Protein AF-A0A349N8Y1-F1 (afdb_monomer_lite)

Radius of gyration: 11.0 Å; chains: 1; bounding box: 21×22×30 Å

Secondary structure (DSSP, 8-state):
---EEEEE-S-HHHHHHHHHHHHHHTT--PPEEEE-TTS-EEEEEEETTEEEEEE--

Sequence (57 aa):
MFNHVMIGANDIEKTKEFYNAVLGVLGAGEPMEHTNDTGQKRIFYMHNGSTFSISEP

pLDDT: mean 95.26, std 5.01, range [68.0, 97.94]

Structure (mmCIF, N/CA/C/O backbone):
data_AF-A0A349N8Y1-F1
#
_entry.id   AF-A0A349N8Y1-F1
#
loop_
_atom_site.group_PDB
_atom_site.id
_atom_site.type_symbol
_atom_site.label_atom_id
_atom_site.label_alt_id
_atom_site.label_comp_id
_atom_site.label_asym_id
_atom_site.label_entity_id
_atom_site.label_seq_id
_atom_site.pdbx_PDB_ins_code
_atom_site.Cartn_x
_atom_site.Cartn_y
_atom_site.Cartn_z
_atom_site.occupancy
_atom_site.B_iso_or_equiv
_atom_site.auth_seq_id
_atom_site.auth_comp_id
_atom_site.auth_asym_id
_atom_site.auth_atom_id
_atom_site.pdbx_PDB_model_num
ATOM 1 N N . MET A 1 1 ? -1.017 13.549 -14.911 1.00 68.00 1 MET A N 1
ATOM 2 C CA . MET A 1 1 ? -0.849 12.091 -14.728 1.00 68.00 1 MET A CA 1
ATOM 3 C C . MET A 1 1 ? -0.940 11.816 -13.238 1.00 68.00 1 MET A C 1
ATOM 5 O O . MET A 1 1 ? -0.347 12.579 -12.485 1.00 68.00 1 MET A O 1
ATOM 9 N N . PHE A 1 2 ? -1.741 10.841 -12.806 1.00 73.00 2 PHE A N 1
ATOM 10 C CA . PHE A 1 2 ? -1.878 10.526 -11.382 1.00 73.00 2 PHE A CA 1
ATOM 11 C C . PHE A 1 2 ? -0.602 9.840 -10.888 1.00 73.00 2 PHE A C 1
ATOM 13 O O . PHE A 1 2 ? -0.167 8.870 -11.499 1.00 73.00 2 PHE A O 1
ATOM 20 N N . ASN A 1 3 ? -0.001 10.364 -9.824 1.00 88.69 3 ASN A N 1
ATOM 21 C CA . ASN A 1 3 ? 1.218 9.820 -9.217 1.00 88.69 3 ASN A CA 1
ATOM 22 C C . ASN A 1 3 ? 1.050 9.516 -7.721 1.00 88.69 3 ASN A C 1
ATOM 24 O O . ASN A 1 3 ? 1.818 8.734 -7.185 1.00 88.69 3 ASN A O 1
ATOM 28 N N . HIS A 1 4 ? 0.053 10.100 -7.056 1.00 94.38 4 HIS A N 1
ATOM 29 C CA . HIS A 1 4 ? -0.296 9.825 -5.670 1.00 94.38 4 HIS A CA 1
ATOM 30 C C . HIS A 1 4 ? -1.814 9.690 -5.587 1.00 94.38 4 HIS A C 1
ATOM 32 O O . HIS A 1 4 ? -2.546 10.665 -5.763 1.00 94.38 4 HIS A O 1
ATOM 38 N N . VAL A 1 5 ? -2.285 8.463 -5.386 1.00 95.38 5 VAL A N 1
ATOM 39 C CA . VAL A 1 5 ? -3.713 8.142 -5.295 1.00 95.38 5 VAL A CA 1
ATOM 40 C C . VAL A 1 5 ? -3.952 7.382 -4.005 1.00 95.38 5 VAL A C 1
ATOM 42 O O . VAL A 1 5 ? -3.211 6.456 -3.691 1.00 95.38 5 VAL A O 1
ATOM 45 N N . MET A 1 6 ? -4.994 7.770 -3.274 1.00 95.38 6 MET A N 1
ATOM 46 C CA . MET A 1 6 ? -5.385 7.134 -2.024 1.00 95.38 6 MET A CA 1
ATOM 47 C C . MET A 1 6 ? -6.853 6.730 -2.075 1.00 95.38 6 MET A C 1
ATOM 49 O O . MET A 1 6 ? -7.698 7.532 -2.474 1.00 95.38 6 MET A O 1
ATOM 53 N N . ILE A 1 7 ? -7.149 5.496 -1.672 1.00 96.25 7 ILE A N 1
ATOM 54 C CA . ILE A 1 7 ? -8.512 4.964 -1.586 1.00 96.25 7 ILE A CA 1
ATOM 55 C C . ILE A 1 7 ? -8.796 4.394 -0.191 1.00 96.25 7 ILE A C 1
ATOM 57 O O . ILE A 1 7 ? -7.879 4.018 0.538 1.00 96.25 7 ILE A O 1
ATOM 61 N N . GLY A 1 8 ? -10.072 4.346 0.185 1.00 97.00 8 GLY A N 1
ATOM 62 C CA . GLY A 1 8 ? -10.522 3.737 1.438 1.00 97.00 8 GLY A CA 1
ATOM 63 C C . GLY A 1 8 ? -10.930 2.274 1.253 1.00 97.00 8 GLY A C 1
ATOM 64 O O . GLY A 1 8 ? -11.499 1.926 0.216 1.00 97.00 8 GLY A O 1
ATOM 65 N N . ALA A 1 9 ? -10.680 1.429 2.254 1.00 96.81 9 ALA A N 1
ATOM 66 C CA . ALA A 1 9 ? -11.134 0.040 2.286 1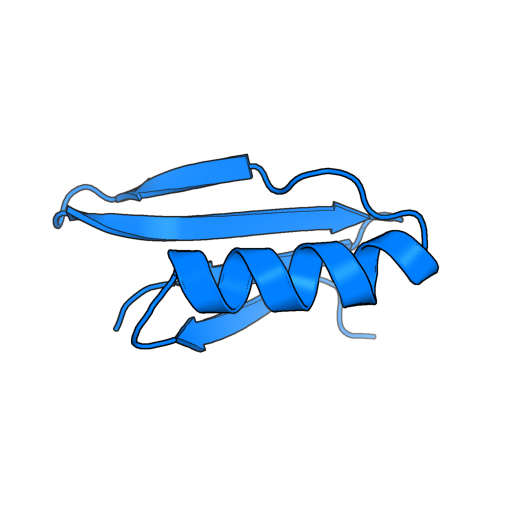.00 96.81 9 ALA A CA 1
ATOM 67 C C . ALA A 1 9 ? -11.482 -0.409 3.713 1.00 96.81 9 ALA A C 1
ATOM 69 O O . ALA A 1 9 ? -10.753 -0.122 4.651 1.00 96.81 9 ALA A O 1
ATOM 70 N N . ASN A 1 10 ? -12.573 -1.163 3.865 1.00 96.00 10 ASN A N 1
ATOM 71 C CA . ASN A 1 10 ? -13.050 -1.630 5.176 1.00 96.00 10 ASN A CA 1
ATOM 72 C C . ASN A 1 10 ? -12.246 -2.811 5.751 1.00 96.00 10 ASN A C 1
ATOM 74 O O . ASN A 1 10 ? -12.383 -3.117 6.929 1.00 96.00 10 ASN A O 1
ATOM 78 N N . ASP A 1 11 ? -11.474 -3.510 4.916 1.00 96.19 11 ASP A N 1
ATOM 79 C CA . ASP A 1 11 ? -10.671 -4.675 5.300 1.00 96.19 11 ASP A CA 1
ATOM 80 C C . ASP A 1 11 ? -9.308 -4.584 4.608 1.00 96.19 11 ASP A C 1
ATOM 82 O O . ASP A 1 11 ? -9.178 -4.869 3.410 1.00 96.19 11 ASP A O 1
ATOM 86 N N . ILE A 1 12 ? -8.301 -4.122 5.351 1.00 96.44 12 ILE A N 1
ATOM 87 C CA . ILE A 1 12 ? -6.955 -3.898 4.816 1.00 96.44 12 ILE A CA 1
ATOM 88 C C . ILE A 1 12 ? -6.246 -5.201 4.474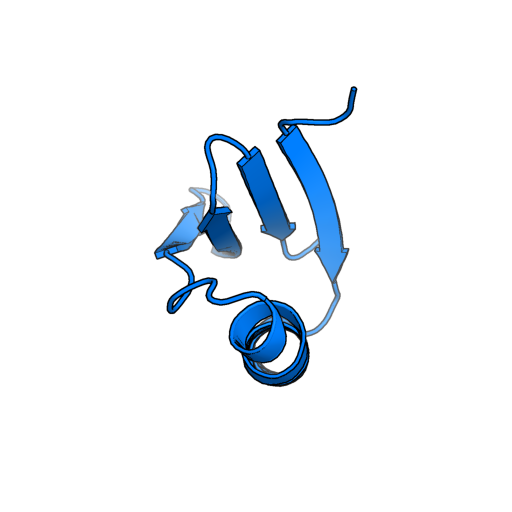 1.00 96.44 12 ILE A C 1
ATOM 90 O O . ILE A 1 12 ? -5.558 -5.235 3.460 1.00 96.44 12 ILE A O 1
ATOM 94 N N . GLU A 1 13 ? -6.433 -6.274 5.241 1.00 95.50 13 GLU A N 1
ATOM 95 C CA . GLU A 1 13 ? -5.736 -7.541 4.988 1.00 95.50 13 GLU A CA 1
ATOM 96 C C . GLU A 1 13 ? -6.212 -8.161 3.674 1.00 95.50 13 GLU A C 1
ATOM 98 O O . GLU A 1 13 ? -5.409 -8.474 2.791 1.00 95.50 13 GLU A O 1
ATOM 103 N N . LYS A 1 14 ? -7.534 -8.233 3.481 1.00 97.19 14 LYS A N 1
ATOM 104 C CA . LYS A 1 14 ? -8.118 -8.726 2.229 1.00 97.19 14 LYS A CA 1
ATOM 105 C C . LYS A 1 14 ? -7.741 -7.843 1.041 1.00 97.19 14 LYS A C 1
ATOM 107 O O . LYS A 1 14 ? -7.472 -8.331 -0.057 1.00 97.19 14 LYS A O 1
ATOM 112 N N . THR A 1 15 ? -7.726 -6.530 1.250 1.00 97.12 15 THR A N 1
ATOM 113 C CA . THR A 1 15 ? -7.359 -5.573 0.202 1.00 97.12 15 THR A CA 1
ATOM 114 C C . THR A 1 15 ? -5.874 -5.679 -0.154 1.00 97.12 15 THR A C 1
ATOM 116 O O . THR A 1 15 ? -5.522 -5.624 -1.333 1.00 97.12 15 THR A O 1
ATOM 119 N N . LYS A 1 16 ? -5.003 -5.896 0.837 1.00 97.38 16 LYS A N 1
ATOM 120 C CA . LYS A 1 16 ? -3.572 -6.146 0.650 1.00 97.38 16 LYS A CA 1
ATOM 121 C C . LYS A 1 16 ? -3.341 -7.398 -0.186 1.00 97.38 16 LYS A C 1
ATOM 123 O O . LYS A 1 16 ? -2.589 -7.327 -1.147 1.00 97.38 16 LYS A O 1
ATOM 128 N N . GLU A 1 17 ? -4.009 -8.508 0.118 1.00 97.88 17 GLU A N 1
ATOM 129 C CA . GLU A 1 17 ? -3.880 -9.750 -0.657 1.00 97.88 17 GLU A CA 1
ATOM 130 C C . GLU A 1 17 ? -4.227 -9.532 -2.139 1.00 97.88 17 GLU A C 1
ATOM 132 O O . GLU A 1 17 ? -3.452 -9.889 -3.030 1.00 97.88 17 GLU A O 1
ATOM 137 N N . PHE A 1 18 ? -5.354 -8.866 -2.405 1.00 97.62 18 PHE A N 1
ATOM 138 C CA 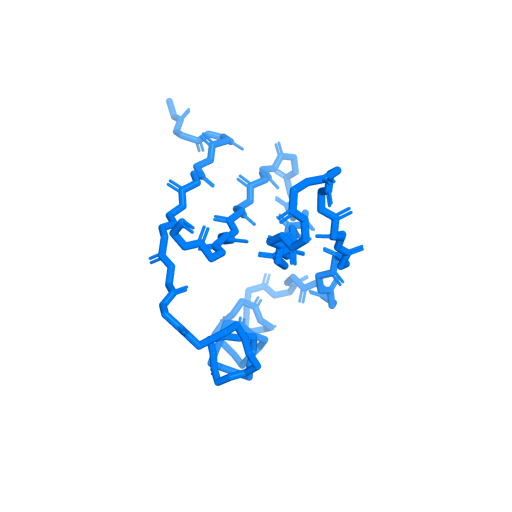. PHE A 1 18 ? -5.783 -8.549 -3.765 1.00 97.62 18 PHE A CA 1
ATOM 139 C C . PHE A 1 18 ? -4.773 -7.658 -4.501 1.00 97.62 18 PHE A C 1
ATOM 141 O O . PHE A 1 18 ? -4.355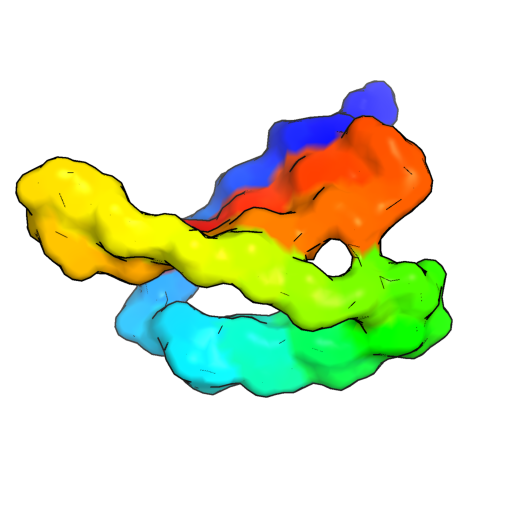 -7.982 -5.615 1.00 97.62 18 PHE A O 1
ATOM 148 N N . TYR A 1 19 ? -4.355 -6.543 -3.895 1.00 97.62 19 TYR A N 1
ATOM 149 C CA . TYR A 1 19 ? -3.442 -5.607 -4.554 1.00 97.62 19 TYR A CA 1
ATOM 150 C C . TYR A 1 19 ? -2.003 -6.120 -4.637 1.00 97.62 19 TYR A C 1
ATOM 152 O O . TYR A 1 19 ? -1.335 -5.798 -5.613 1.00 97.62 19 TYR A O 1
ATOM 160 N N . ASN A 1 20 ? -1.551 -6.984 -3.726 1.00 97.75 20 ASN A N 1
ATOM 161 C CA . ASN A 1 20 ? -0.294 -7.716 -3.881 1.00 97.75 20 ASN A CA 1
ATOM 162 C C . ASN A 1 20 ? -0.315 -8.571 -5.152 1.00 97.75 20 ASN A C 1
ATOM 164 O O . ASN A 1 20 ? 0.618 -8.511 -5.949 1.00 97.75 20 ASN A O 1
ATOM 168 N N . ALA A 1 21 ? -1.394 -9.327 -5.379 1.00 97.88 21 ALA A N 1
ATOM 169 C CA . ALA A 1 21 ? -1.526 -10.149 -6.579 1.00 97.88 21 ALA A CA 1
ATOM 170 C C . ALA A 1 21 ? -1.590 -9.293 -7.854 1.00 97.88 21 ALA A C 1
ATOM 172 O O . ALA A 1 21 ? -0.894 -9.574 -8.827 1.00 97.88 21 ALA A O 1
ATOM 173 N N . VAL A 1 22 ? -2.395 -8.228 -7.852 1.00 97.25 22 VAL A N 1
ATOM 174 C CA . VAL A 1 22 ? -2.616 -7.380 -9.035 1.00 97.25 22 VAL A CA 1
ATOM 175 C C . VAL A 1 22 ? -1.398 -6.515 -9.357 1.00 97.25 22 VAL A C 1
ATOM 177 O O . VAL A 1 22 ? -0.947 -6.487 -10.500 1.00 97.25 22 VAL A O 1
ATOM 180 N N . LEU A 1 23 ? -0.849 -5.803 -8.373 1.00 96.56 23 LEU A N 1
ATOM 181 C CA . LEU A 1 23 ? 0.296 -4.912 -8.580 1.00 96.56 23 LEU A CA 1
ATOM 182 C C . LEU A 1 23 ? 1.605 -5.697 -8.722 1.00 96.56 23 LEU A C 1
ATOM 184 O O . LEU A 1 23 ? 2.511 -5.233 -9.413 1.00 96.56 23 LEU A O 1
ATOM 188 N N . GLY A 1 24 ? 1.679 -6.912 -8.171 1.00 96.75 24 GLY A N 1
ATOM 189 C CA . GLY A 1 24 ? 2.779 -7.844 -8.411 1.00 96.75 24 GLY A CA 1
ATOM 190 C C . GLY A 1 24 ? 2.936 -8.212 -9.891 1.00 96.75 24 GLY A C 1
ATOM 191 O O . GLY A 1 24 ? 4.063 -8.302 -10.371 1.00 96.75 24 GLY A O 1
ATOM 192 N N . VAL A 1 25 ? 1.839 -8.308 -10.660 1.00 97.56 25 VAL A N 1
ATOM 193 C CA . VAL A 1 25 ? 1.892 -8.490 -12.131 1.00 97.56 25 VAL A CA 1
ATOM 194 C C . VAL A 1 25 ? 2.608 -7.324 -12.821 1.00 97.56 25 VAL A C 1
ATOM 196 O O . VAL A 1 25 ? 3.247 -7.511 -13.854 1.00 97.56 25 VAL A O 1
ATOM 199 N N . LEU A 1 26 ? 2.530 -6.124 -12.244 1.00 94.56 26 LEU A N 1
ATOM 200 C CA . LEU A 1 26 ? 3.185 -4.918 -12.755 1.00 94.56 26 LEU A CA 1
ATOM 201 C C . LEU A 1 26 ? 4.617 -4.746 -12.221 1.00 94.56 26 LEU A C 1
ATOM 203 O O . LEU A 1 26 ? 5.308 -3.817 -12.627 1.00 94.56 26 LEU A O 1
ATOM 207 N N . GLY A 1 27 ? 5.081 -5.631 -11.334 1.00 95.88 27 GLY A N 1
ATOM 208 C CA . GLY A 1 27 ? 6.397 -5.542 -10.700 1.00 95.88 27 GLY A CA 1
ATOM 209 C C . GLY A 1 27 ? 6.450 -4.609 -9.488 1.00 95.88 27 GLY A C 1
ATOM 210 O O . GLY A 1 27 ? 7.539 -4.188 -9.091 1.00 95.88 27 GLY A O 1
ATOM 211 N N . ALA A 1 28 ? 5.307 -4.250 -8.899 1.00 96.25 28 ALA A N 1
ATOM 212 C CA . ALA A 1 28 ? 5.296 -3.607 -7.588 1.00 96.25 28 ALA A CA 1
ATOM 213 C C . ALA A 1 28 ? 5.665 -4.628 -6.500 1.00 96.25 28 ALA A C 1
ATOM 215 O O . ALA A 1 28 ? 5.238 -5.781 -6.550 1.00 96.25 28 ALA A O 1
ATOM 216 N N . GLY A 1 29 ? 6.470 -4.197 -5.529 1.00 94.31 29 GLY A N 1
ATOM 217 C CA . GLY A 1 29 ? 6.816 -5.008 -4.363 1.00 94.31 29 GLY A CA 1
ATOM 218 C C . GLY A 1 29 ? 5.723 -5.004 -3.294 1.00 94.31 29 GLY A C 1
ATOM 219 O O . GLY A 1 29 ? 4.637 -4.454 -3.489 1.00 94.31 29 GLY A O 1
ATOM 220 N N . GLU A 1 30 ? 6.044 -5.591 -2.142 1.00 95.94 30 GLU A N 1
ATOM 221 C CA . GLU A 1 30 ? 5.177 -5.528 -0.966 1.00 95.94 30 GLU A CA 1
ATOM 222 C C . GLU A 1 30 ? 4.955 -4.077 -0.513 1.00 95.94 30 GLU A C 1
ATOM 224 O O . GLU A 1 30 ? 5.864 -3.241 -0.617 1.00 95.94 30 GLU A O 1
ATOM 229 N N . PRO A 1 31 ? 3.756 -3.753 -0.006 1.00 97.44 31 PRO A N 1
ATOM 230 C CA . PRO A 1 31 ? 3.467 -2.415 0.457 1.00 97.44 31 PRO A CA 1
ATOM 231 C C . PRO A 1 31 ? 4.160 -2.139 1.789 1.00 97.44 31 PRO A C 1
ATOM 233 O O . PRO A 1 31 ? 4.352 -3.027 2.619 1.00 97.44 31 PRO A O 1
ATOM 236 N N . MET A 1 32 ? 4.443 -0.866 2.038 1.00 97.38 32 MET A N 1
ATOM 237 C CA . MET A 1 32 ? 4.759 -0.397 3.380 1.00 97.38 32 MET A CA 1
ATOM 238 C C . MET A 1 32 ? 3.470 -0.320 4.199 1.00 97.38 32 MET A C 1
ATOM 240 O O . MET A 1 32 ? 2.515 0.334 3.782 1.00 97.38 32 MET A O 1
ATOM 244 N N . GLU A 1 33 ? 3.459 -0.945 5.369 1.00 96.94 33 GLU A N 1
ATOM 245 C CA . GLU A 1 33 ? 2.358 -0.853 6.327 1.00 96.94 33 GLU A CA 1
ATOM 246 C C . GLU A 1 33 ? 2.593 0.279 7.327 1.00 96.94 33 GLU A C 1
ATOM 248 O O . GLU A 1 33 ? 3.716 0.517 7.774 1.00 96.94 33 GLU A O 1
ATOM 253 N N . HIS A 1 34 ? 1.523 0.977 7.691 1.00 96.44 34 HIS A N 1
ATOM 254 C CA . HIS A 1 34 ? 1.571 2.075 8.643 1.00 96.44 34 HIS A CA 1
ATOM 255 C C . HIS A 1 34 ? 0.234 2.220 9.363 1.00 96.44 34 HIS A C 1
ATOM 257 O O . HIS A 1 34 ? -0.805 2.404 8.731 1.00 96.44 34 HIS A O 1
ATOM 263 N N . THR A 1 35 ? 0.268 2.231 10.690 1.00 96.31 35 THR A N 1
ATOM 264 C CA . THR A 1 35 ? -0.890 2.577 11.517 1.00 96.31 35 THR A CA 1
ATOM 265 C C . THR A 1 35 ? -0.765 4.031 11.944 1.00 96.31 35 THR A C 1
ATOM 267 O O . THR A 1 35 ? 0.275 4.429 12.462 1.00 96.31 35 THR A O 1
ATOM 270 N N . ASN A 1 36 ? -1.792 4.842 11.695 1.00 93.69 36 ASN A N 1
ATOM 271 C CA . ASN A 1 36 ? -1.771 6.248 12.099 1.00 93.69 36 ASN A CA 1
ATOM 272 C C . ASN A 1 36 ? -2.052 6.428 13.606 1.00 93.69 36 ASN A C 1
ATOM 274 O O . ASN A 1 36 ? -2.425 5.485 14.303 1.00 93.69 36 ASN A O 1
ATOM 278 N N . ASP A 1 37 ? -1.954 7.667 14.090 1.00 95.81 37 ASP A N 1
ATOM 279 C CA . ASP A 1 37 ? -2.162 8.003 15.508 1.00 95.81 37 ASP A CA 1
ATOM 280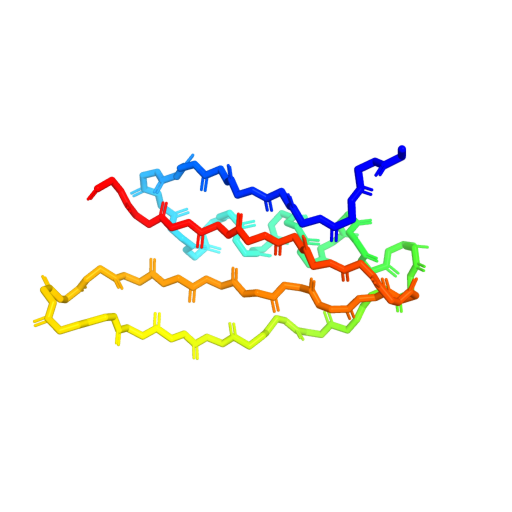 C C . ASP A 1 37 ? -3.567 7.654 16.031 1.00 95.81 37 ASP A C 1
ATOM 282 O O . ASP A 1 37 ? -3.763 7.464 17.229 1.00 95.81 37 ASP A O 1
ATOM 286 N N . THR A 1 38 ? -4.555 7.557 15.136 1.00 94.75 38 THR A N 1
ATOM 287 C CA . THR A 1 38 ? -5.941 7.192 15.463 1.00 94.75 38 THR A CA 1
ATOM 288 C C . THR A 1 38 ? -6.218 5.692 15.313 1.00 94.75 38 THR A C 1
ATOM 290 O O . THR A 1 38 ? -7.369 5.280 15.426 1.00 94.75 38 THR A O 1
ATOM 293 N N . GLY A 1 39 ? -5.192 4.870 15.066 1.00 95.38 39 GLY A N 1
ATOM 294 C CA . GLY A 1 39 ? -5.285 3.408 15.007 1.00 95.38 39 GLY A CA 1
ATOM 295 C C . GLY A 1 39 ? -5.695 2.818 13.654 1.00 95.38 39 GLY A C 1
ATOM 296 O O . GLY A 1 39 ? -5.792 1.600 13.547 1.00 95.38 39 GLY A O 1
ATOM 297 N N . GLN A 1 40 ? -5.904 3.642 12.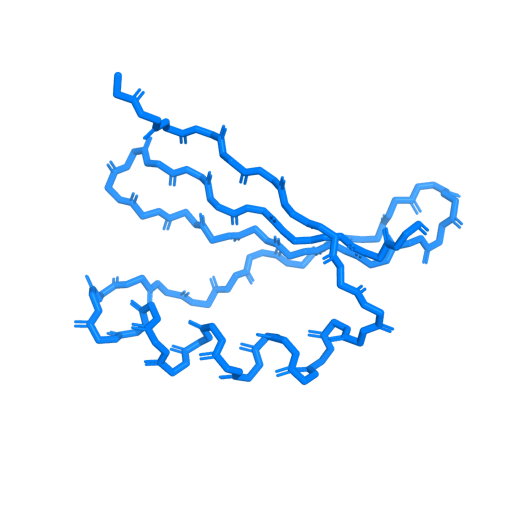626 1.00 95.62 40 GLN A N 1
ATOM 298 C CA . GLN A 1 40 ? -6.273 3.191 11.282 1.00 95.62 40 GLN A CA 1
ATOM 299 C C . GLN A 1 40 ? -5.062 2.599 10.567 1.00 95.62 40 GLN A C 1
ATOM 301 O O . GLN A 1 40 ? -4.016 3.254 10.449 1.00 95.62 40 GLN A O 1
ATOM 306 N N . LYS A 1 41 ? -5.224 1.395 10.024 1.00 97.12 41 LYS A N 1
ATOM 307 C CA . LYS A 1 41 ? -4.230 0.753 9.165 1.00 97.12 41 LYS A CA 1
ATOM 308 C C . LYS A 1 41 ? -4.195 1.393 7.783 1.00 97.12 41 LYS A C 1
ATOM 310 O O . LYS A 1 41 ? -5.225 1.704 7.181 1.00 97.12 41 LYS A O 1
ATOM 315 N N . ARG A 1 42 ? -2.984 1.542 7.257 1.00 97.25 42 ARG A N 1
ATOM 316 C CA . ARG A 1 42 ? -2.703 2.032 5.909 1.00 97.25 42 ARG A CA 1
ATOM 317 C C . ARG A 1 42 ? -1.623 1.194 5.257 1.00 97.25 42 ARG A C 1
ATOM 319 O O . ARG A 1 42 ? -0.686 0.763 5.924 1.00 97.25 42 ARG A O 1
ATOM 326 N N . ILE A 1 43 ? -1.735 1.017 3.949 1.00 97.94 43 ILE A N 1
ATOM 327 C CA . ILE A 1 43 ? -0.722 0.360 3.128 1.00 97.94 43 ILE A CA 1
ATOM 328 C C . ILE A 1 43 ? -0.352 1.237 1.937 1.00 97.94 43 ILE A C 1
ATOM 330 O O . ILE A 1 43 ? -1.215 1.880 1.337 1.00 97.94 43 ILE A O 1
ATOM 334 N N . PHE A 1 44 ? 0.935 1.269 1.606 1.00 97.69 44 PHE A N 1
ATOM 335 C CA . PHE A 1 44 ? 1.500 2.124 0.568 1.00 97.69 44 PHE A CA 1
ATOM 336 C C . PHE A 1 44 ? 2.310 1.294 -0.423 1.00 97.69 44 PHE A C 1
ATOM 338 O O . PHE A 1 44 ? 3.359 0.752 -0.080 1.00 97.69 44 PHE A O 1
ATOM 345 N N . TYR A 1 45 ? 1.853 1.242 -1.669 1.00 97.44 45 TYR A N 1
ATOM 346 C CA . TYR A 1 45 ? 2.583 0.647 -2.783 1.00 97.44 45 TYR A CA 1
ATOM 347 C C . TYR A 1 45 ? 3.387 1.727 -3.497 1.00 97.44 45 TYR A C 1
ATOM 349 O O . TYR A 1 45 ? 2.817 2.681 -4.031 1.00 97.44 45 TYR A O 1
ATOM 357 N N . MET A 1 46 ? 4.708 1.564 -3.526 1.00 95.69 46 MET A N 1
ATOM 358 C CA . MET A 1 46 ? 5.617 2.440 -4.264 1.00 95.69 46 MET A CA 1
ATOM 359 C C . MET A 1 46 ? 6.132 1.705 -5.493 1.00 95.69 46 MET A C 1
ATOM 361 O O . MET A 1 46 ? 6.765 0.655 -5.381 1.00 95.69 46 MET A O 1
ATOM 365 N N . HIS A 1 47 ? 5.870 2.254 -6.675 1.00 95.50 47 HIS A N 1
ATOM 366 C CA . HIS A 1 47 ? 6.318 1.650 -7.924 1.00 95.50 47 HIS A CA 1
ATOM 367 C C . HIS A 1 47 ? 6.474 2.707 -9.022 1.00 95.50 47 HIS A C 1
ATOM 369 O O . HIS A 1 47 ? 5.582 3.526 -9.233 1.00 95.50 47 HIS A O 1
ATOM 375 N N . ASN A 1 48 ? 7.617 2.701 -9.719 1.00 94.12 48 ASN A N 1
ATOM 376 C CA . ASN A 1 48 ? 7.931 3.609 -10.834 1.00 94.12 48 ASN A CA 1
ATOM 377 C C . ASN A 1 48 ? 7.632 5.097 -10.551 1.00 94.12 48 ASN A C 1
ATOM 379 O O . ASN A 1 48 ? 7.057 5.803 -11.378 1.00 94.12 48 ASN A O 1
ATOM 383 N N . GLY A 1 49 ? 7.998 5.575 -9.358 1.00 93.50 49 GLY A N 1
ATOM 384 C CA . GLY A 1 49 ? 7.784 6.969 -8.948 1.00 93.50 49 GLY A CA 1
ATOM 385 C C . GLY A 1 49 ? 6.327 7.336 -8.640 1.00 93.50 49 GLY A C 1
ATOM 386 O O . GLY A 1 49 ? 6.032 8.515 -8.457 1.00 93.50 49 GLY A O 1
ATOM 387 N N . SER A 1 50 ? 5.427 6.350 -8.585 1.00 94.94 50 SER A N 1
ATOM 388 C CA . SER A 1 50 ? 4.036 6.511 -8.160 1.00 94.94 50 SER A CA 1
ATOM 389 C C . SER A 1 50 ? 3.793 5.859 -6.801 1.00 94.94 50 SER A C 1
ATOM 391 O O . SER A 1 50 ? 4.403 4.840 -6.469 1.00 94.94 50 SER A O 1
ATOM 393 N N . THR A 1 51 ? 2.857 6.434 -6.052 1.00 96.44 51 THR A N 1
ATOM 394 C CA . THR A 1 51 ? 2.382 5.951 -4.759 1.00 96.44 51 THR A CA 1
ATOM 395 C C . THR A 1 51 ? 0.892 5.657 -4.846 1.00 96.44 51 THR A C 1
ATOM 397 O O . THR A 1 51 ? 0.078 6.538 -5.146 1.00 96.44 51 THR A O 1
ATOM 400 N N . PHE A 1 52 ? 0.534 4.414 -4.554 1.00 97.00 52 PHE A N 1
ATOM 401 C CA . PHE A 1 52 ? -0.847 3.984 -4.407 1.00 97.00 52 PHE A CA 1
ATOM 402 C C . PHE A 1 52 ? -1.099 3.574 -2.959 1.00 97.00 52 PHE A C 1
ATOM 404 O O . PHE A 1 52 ? -0.461 2.659 -2.442 1.00 97.00 52 PHE A O 1
ATOM 411 N N . SER A 1 53 ? -2.012 4.282 -2.307 1.00 97.25 53 SER A N 1
ATOM 412 C CA . SER A 1 53 ? -2.242 4.204 -0.868 1.00 97.25 53 SER A CA 1
ATOM 413 C C . SER A 1 53 ? -3.641 3.679 -0.581 1.00 97.25 53 SER A C 1
ATOM 415 O O . SER A 1 53 ? -4.607 4.046 -1.253 1.00 97.25 53 SER A O 1
ATOM 417 N N . ILE A 1 54 ? -3.771 2.862 0.455 1.00 97.75 54 ILE A N 1
ATOM 418 C CA . ILE A 1 54 ? -5.058 2.335 0.912 1.00 97.75 54 ILE A CA 1
ATOM 419 C C . ILE A 1 54 ? -5.140 2.533 2.422 1.00 97.75 54 ILE A C 1
ATOM 421 O O . ILE A 1 54 ? -4.166 2.259 3.115 1.00 97.75 54 ILE A O 1
ATOM 425 N N . SER A 1 55 ? -6.267 3.030 2.930 1.00 97.50 55 SER A N 1
ATOM 426 C CA . SER A 1 55 ? -6.497 3.266 4.364 1.00 97.50 55 SER A CA 1
ATOM 427 C C . SER A 1 55 ? -7.832 2.703 4.810 1.00 97.50 55 SER A C 1
ATOM 429 O O . SER A 1 55 ? -8.794 2.704 4.040 1.00 97.50 55 SER A O 1
ATOM 431 N N . GLU A 1 56 ? -7.903 2.295 6.072 1.00 96.50 56 GLU A N 1
ATOM 432 C CA . GLU A 1 56 ? -9.188 2.152 6.755 1.00 96.50 56 GLU A CA 1
ATOM 433 C C . GLU A 1 56 ? -9.929 3.503 6.779 1.00 96.50 56 GLU A C 1
ATOM 435 O O . GLU A 1 56 ? -9.260 4.551 6.731 1.00 96.50 56 GLU A O 1
ATOM 440 N N . PRO A 1 57 ? -11.277 3.490 6.805 1.00 92.00 57 PRO A N 1
ATOM 441 C CA . PRO A 1 57 ? -12.101 4.694 6.903 1.00 92.00 57 PRO A CA 1
ATOM 442 C C . PRO A 1 57 ? -11.804 5.544 8.143 1.00 92.00 57 PRO A C 1
ATOM 444 O O . PRO A 1 57 ? -11.531 4.974 9.226 1.00 92.00 57 PRO A O 1
#

Foldseek 3Di:
DAQEEEDEDQDVVVVQVVCCVVCVVVVWDRWDWDQDPVRKIKTWIDDPNGIYMYIHD